Protein AF-A0A510KNY8-F1 (afdb_monomer_lite)

Secondary structure (DSSP, 8-state):
-PEEPSEEEEEEEEE--TTS--EEEEEEEE-TTTS-TT---SSEEEESS-EEETTTTEEEEE-S--TTTT--EEEEGGGHHHHHHHHHHHHHHHPEE----PPTT-EEEEE-TTS-EEEEE----HHHHHHHHHT--BSSHHHHHHHHHHHHHHHHHHHHTT--

Organism: NCBI:txid109328

Foldseek 3Di:
DDFAFQKDKDFDDKADDPVRWIKTKIAIDGNCVQVPAQDADPQAGEDCEWEADQVVRHTYDHHPHPPHDGDIYIDTPVSVVVVVVSSVVNCVVRTHHDDDDADQQGKWWFADPLLDIDMDGDNVDPVSVVCVVVVRTGPDSVVSNVVSVVVVVVVVVVVVVVVD

Structure (mmCIF, N/CA/C/O backbone):
data_AF-A0A510KNY8-F1
#
_entry.id   AF-A0A510KNY8-F1
#
loop_
_atom_site.group_PDB
_atom_site.id
_atom_site.type_symbol
_atom_site.label_atom_id
_atom_site.label_alt_id
_atom_site.label_comp_id
_atom_site.label_asym_id
_atom_site.label_entity_id
_atom_site.label_seq_id
_atom_site.pdbx_PDB_ins_code
_atom_site.Cartn_x
_atom_site.Cartn_y
_atom_site.Cartn_z
_atom_site.occupancy
_atom_site.B_iso_or_equiv
_atom_site.auth_seq_id
_atom_site.auth_comp_id
_atom_site.auth_asym_id
_atom_site.auth_atom_id
_atom_site.pdbx_PDB_model_num
ATOM 1 N N . MET A 1 1 ? 7.167 10.650 10.099 1.00 53.31 1 MET A N 1
ATOM 2 C CA . MET A 1 1 ? 6.180 9.557 10.254 1.00 53.31 1 MET A CA 1
ATOM 3 C C . MET A 1 1 ? 6.217 8.720 8.983 1.00 53.31 1 MET A C 1
ATOM 5 O O . MET A 1 1 ? 6.068 9.308 7.919 1.00 53.31 1 MET A O 1
ATOM 9 N N . LYS A 1 2 ? 6.518 7.414 9.058 1.00 57.62 2 LYS A N 1
ATOM 10 C CA . LYS A 1 2 ? 6.598 6.560 7.855 1.00 57.62 2 LYS A CA 1
ATOM 11 C C . LYS A 1 2 ? 5.196 6.463 7.225 1.00 57.62 2 LYS A C 1
ATOM 13 O O . LYS A 1 2 ? 4.221 6.297 7.955 1.00 57.62 2 LYS A O 1
ATOM 18 N N . ARG A 1 3 ? 5.079 6.645 5.908 1.00 66.44 3 ARG A N 1
ATOM 19 C CA . ARG A 1 3 ? 3.853 6.376 5.138 1.00 66.44 3 ARG A CA 1
ATOM 20 C C . ARG A 1 3 ? 3.976 4.975 4.532 1.00 66.44 3 ARG A C 1
ATOM 22 O O . ARG A 1 3 ? 5.092 4.550 4.247 1.00 66.44 3 ARG A O 1
ATOM 29 N N . GLU A 1 4 ? 2.878 4.239 4.423 1.00 78.00 4 GLU A N 1
ATOM 30 C CA . GLU A 1 4 ? 2.824 3.076 3.537 1.00 78.00 4 GLU A CA 1
ATOM 31 C C . GLU A 1 4 ? 2.636 3.585 2.114 1.00 78.00 4 GLU A C 1
ATOM 33 O O . GLU A 1 4 ? 1.770 4.424 1.840 1.00 78.00 4 GLU A O 1
ATOM 38 N N . ASP A 1 5 ? 3.485 3.084 1.229 1.00 87.44 5 ASP A N 1
ATOM 39 C CA . ASP A 1 5 ? 3.472 3.428 -0.179 1.00 87.44 5 ASP A CA 1
ATOM 40 C C . ASP A 1 5 ? 2.201 2.877 -0.840 1.00 87.44 5 ASP A C 1
ATOM 42 O O . ASP A 1 5 ? 1.833 1.716 -0.661 1.00 87.44 5 ASP A O 1
ATOM 46 N N . VAL A 1 6 ? 1.513 3.716 -1.617 1.00 92.81 6 VAL A N 1
ATOM 47 C CA . VAL A 1 6 ? 0.361 3.273 -2.423 1.00 92.81 6 VAL A CA 1
ATOM 48 C C . VAL A 1 6 ? 0.793 2.621 -3.727 1.00 92.81 6 VAL A C 1
ATOM 50 O O . VAL A 1 6 ? 0.014 1.886 -4.329 1.00 92.81 6 VAL A O 1
ATOM 53 N N . LEU A 1 7 ? 2.015 2.909 -4.165 1.00 94.62 7 LEU A N 1
ATOM 54 C CA . LEU A 1 7 ? 2.668 2.347 -5.329 1.00 94.62 7 LEU A CA 1
ATOM 55 C C . LEU A 1 7 ? 4.011 1.752 -4.914 1.00 94.62 7 LEU A C 1
ATOM 57 O O . LEU A 1 7 ? 4.869 2.458 -4.389 1.00 94.62 7 LEU A O 1
ATOM 61 N N . GLU A 1 8 ? 4.217 0.479 -5.220 1.00 94.69 8 GLU A N 1
ATOM 62 C CA . GLU A 1 8 ? 5.496 -0.201 -5.029 1.00 94.69 8 GLU A CA 1
ATOM 63 C C . GLU A 1 8 ? 6.118 -0.469 -6.400 1.00 94.69 8 GLU A C 1
ATOM 65 O O . GLU A 1 8 ? 5.550 -1.196 -7.216 1.00 94.69 8 GLU A O 1
ATOM 70 N N . LEU A 1 9 ? 7.281 0.129 -6.664 1.00 96.31 9 LEU A N 1
ATOM 71 C CA . LEU A 1 9 ? 8.043 -0.100 -7.888 1.00 96.31 9 LEU A CA 1
ATOM 72 C C . LEU A 1 9 ? 9.161 -1.106 -7.615 1.00 96.31 9 LEU A C 1
ATOM 74 O O . LEU A 1 9 ? 10.073 -0.833 -6.837 1.00 96.31 9 LEU A O 1
ATOM 78 N N . LYS A 1 10 ? 9.126 -2.241 -8.310 1.00 96.69 10 LYS A N 1
ATOM 79 C CA . LYS A 1 10 ? 10.163 -3.269 -8.257 1.00 96.69 10 LYS A CA 1
ATOM 80 C C . LYS A 1 10 ? 10.929 -3.315 -9.572 1.00 96.69 10 LYS A C 1
ATOM 82 O O . LYS A 1 10 ? 10.327 -3.517 -10.623 1.00 96.69 10 LYS A O 1
ATOM 87 N N . ILE A 1 11 ? 12.250 -3.189 -9.501 1.00 96.38 11 ILE A N 1
ATOM 88 C CA . ILE A 1 11 ? 13.145 -3.481 -10.625 1.00 96.38 11 ILE A CA 1
ATOM 89 C C . ILE A 1 11 ? 13.362 -4.995 -10.667 1.00 96.38 11 ILE A C 1
ATOM 91 O O . ILE A 1 11 ? 13.663 -5.606 -9.640 1.00 96.38 11 ILE A O 1
ATOM 95 N N . ILE A 1 12 ? 13.142 -5.596 -11.832 1.00 95.88 12 ILE A N 1
ATOM 96 C CA . ILE A 1 12 ? 13.235 -7.043 -12.046 1.00 95.88 12 ILE A CA 1
ATOM 97 C C . ILE A 1 12 ? 14.524 -7.387 -12.779 1.00 95.88 12 ILE A C 1
ATOM 99 O O . ILE A 1 12 ? 15.221 -8.306 -12.364 1.00 95.88 12 ILE A O 1
ATOM 103 N N . ASP A 1 13 ? 14.808 -6.673 -13.865 1.00 96.25 13 ASP A N 1
ATOM 104 C CA . ASP A 1 13 ? 15.913 -6.995 -14.763 1.00 96.25 13 ASP A CA 1
ATOM 105 C C . ASP A 1 13 ? 16.324 -5.767 -15.587 1.00 96.25 13 ASP A C 1
ATOM 107 O O . ASP A 1 13 ? 15.650 -4.731 -15.553 1.00 96.25 13 ASP A O 1
ATOM 111 N N . THR A 1 14 ? 17.392 -5.909 -16.363 1.00 95.31 14 THR A N 1
ATOM 112 C CA . THR A 1 14 ? 17.865 -4.926 -17.337 1.00 95.31 14 THR A CA 1
ATOM 113 C C . THR A 1 14 ? 18.010 -5.595 -18.700 1.00 95.31 14 THR A C 1
ATOM 115 O O . THR A 1 14 ? 18.661 -6.625 -18.838 1.00 95.31 14 THR A O 1
ATOM 118 N N . LEU A 1 15 ? 17.427 -4.987 -19.727 1.00 93.38 15 LEU A N 1
ATOM 119 C CA . LEU A 1 15 ? 17.565 -5.386 -21.119 1.00 93.38 15 LEU A CA 1
ATOM 120 C C . LEU A 1 15 ? 18.576 -4.467 -21.809 1.00 93.38 15 LEU A C 1
ATOM 122 O O . LEU A 1 15 ? 18.320 -3.273 -21.957 1.00 93.38 15 LEU A O 1
ATOM 126 N N . ILE A 1 16 ? 19.693 -5.042 -22.247 1.00 92.00 16 ILE A N 1
ATOM 127 C CA . ILE A 1 16 ? 20.701 -4.355 -23.063 1.00 92.00 16 ILE A CA 1
ATOM 128 C C . ILE A 1 16 ? 20.302 -4.484 -24.529 1.00 92.00 16 ILE A C 1
ATOM 130 O O . ILE A 1 16 ? 19.937 -5.576 -24.975 1.00 92.00 16 ILE A O 1
ATOM 134 N N . THR A 1 17 ? 20.369 -3.390 -25.277 1.00 87.88 17 THR A N 1
ATOM 135 C CA . THR A 1 17 ? 19.934 -3.354 -26.677 1.00 87.88 17 THR A CA 1
ATOM 136 C C . THR A 1 17 ? 21.057 -2.924 -27.616 1.00 87.88 17 THR A C 1
ATOM 138 O O . THR A 1 17 ? 21.975 -2.190 -27.257 1.00 87.88 17 THR A O 1
ATOM 141 N N . GLU A 1 18 ? 20.983 -3.378 -28.868 1.00 85.12 18 GLU A N 1
ATOM 142 C CA . GLU A 1 18 ? 21.975 -3.052 -29.903 1.00 85.12 18 GLU A CA 1
ATOM 143 C C . GLU A 1 18 ? 21.876 -1.593 -30.386 1.00 85.12 18 GLU A C 1
ATOM 145 O O . GLU A 1 18 ? 22.830 -1.059 -30.948 1.00 85.12 18 GLU A O 1
ATOM 150 N N . ASP A 1 19 ? 20.738 -0.932 -30.149 1.00 81.44 19 ASP A N 1
ATOM 151 C CA . ASP A 1 19 ? 20.484 0.467 -30.522 1.00 81.44 19 ASP A CA 1
ATOM 152 C C . ASP A 1 19 ? 21.044 1.488 -29.511 1.00 81.44 19 ASP A C 1
ATOM 154 O O . ASP A 1 19 ? 20.916 2.697 -29.716 1.00 81.44 19 ASP A O 1
ATOM 158 N N . GLY A 1 20 ? 21.700 1.010 -28.447 1.00 81.81 20 GLY A N 1
ATOM 159 C CA . GLY A 1 20 ? 22.378 1.831 -27.444 1.00 81.81 20 GLY A CA 1
ATOM 160 C C . GLY A 1 20 ? 21.456 2.445 -26.387 1.00 81.81 20 GLY A C 1
ATOM 161 O O . GLY A 1 20 ? 21.901 3.324 -25.646 1.00 81.81 20 GLY A O 1
ATOM 162 N N . ILE A 1 21 ? 20.189 2.019 -26.310 1.00 86.38 21 ILE A N 1
ATOM 163 C CA . ILE A 1 21 ? 19.250 2.439 -25.263 1.00 86.38 21 ILE A CA 1
ATOM 164 C C . ILE A 1 21 ? 18.877 1.242 -24.397 1.00 86.38 21 ILE A C 1
ATOM 166 O O . ILE A 1 21 ? 17.905 0.545 -24.660 1.00 86.38 21 ILE A O 1
ATOM 170 N N . ASP A 1 22 ? 19.587 1.070 -23.291 1.00 94.56 22 ASP A N 1
ATOM 171 C CA . ASP A 1 22 ? 19.255 0.013 -22.344 1.00 94.56 22 ASP A CA 1
ATOM 172 C C . ASP A 1 22 ? 17.945 0.319 -21.607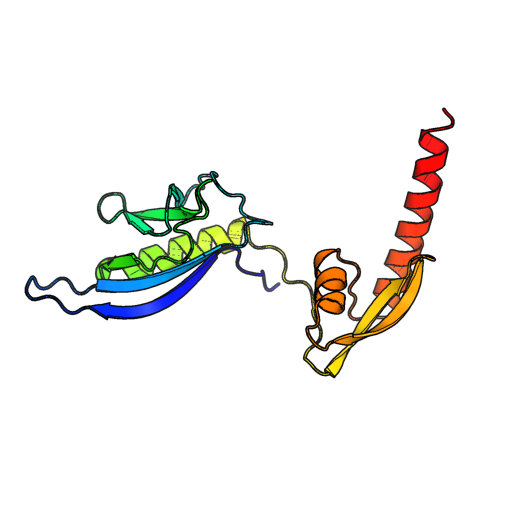 1.00 94.56 22 ASP A C 1
ATOM 174 O O . ASP A 1 22 ? 17.643 1.472 -21.263 1.00 94.56 22 ASP A O 1
ATOM 178 N N . TYR A 1 23 ? 17.187 -0.731 -21.304 1.00 96.25 23 TYR A N 1
ATOM 179 C CA . TYR A 1 23 ? 15.912 -0.653 -20.601 1.00 96.25 23 TYR A CA 1
ATOM 180 C C . TYR A 1 23 ? 15.973 -1.377 -19.262 1.00 96.25 23 TYR A C 1
ATOM 182 O O . TYR A 1 23 ? 16.551 -2.447 -19.135 1.00 96.25 23 TYR A O 1
ATOM 190 N N . ILE A 1 24 ? 15.292 -0.831 -18.264 1.00 97.00 24 ILE A N 1
ATOM 191 C CA . ILE A 1 24 ? 15.029 -1.478 -16.985 1.00 97.00 24 ILE A CA 1
ATOM 192 C C . ILE A 1 24 ? 13.623 -2.064 -17.035 1.00 97.00 24 ILE A C 1
ATOM 194 O O . ILE A 1 24 ? 12.656 -1.373 -17.369 1.00 97.00 24 ILE A O 1
ATOM 198 N N . ILE A 1 25 ? 13.510 -3.344 -16.702 1.00 97.69 25 ILE A N 1
ATOM 199 C CA . ILE A 1 25 ? 12.238 -4.045 -16.589 1.00 97.69 25 ILE A CA 1
ATOM 200 C C . ILE A 1 25 ? 11.720 -3.871 -15.167 1.00 97.69 25 ILE A C 1
ATOM 202 O O . ILE A 1 25 ? 12.344 -4.296 -14.193 1.00 97.69 25 ILE A O 1
ATOM 206 N N . CYS A 1 26 ? 10.553 -3.254 -15.056 1.00 97.56 26 CYS A N 1
ATOM 207 C CA . CYS A 1 26 ? 9.905 -2.918 -13.802 1.00 97.56 26 CYS A CA 1
ATOM 208 C C . CYS A 1 26 ? 8.589 -3.681 -13.637 1.00 97.56 26 CYS A C 1
ATOM 210 O O . CYS A 1 26 ? 7.917 -4.025 -14.609 1.00 97.56 26 CYS A O 1
ATOM 212 N N . LYS A 1 27 ? 8.172 -3.871 -12.387 1.00 96.75 27 LYS A N 1
ATOM 213 C CA . LYS A 1 27 ? 6.803 -4.223 -12.001 1.00 96.75 27 LYS A CA 1
ATOM 214 C C . LYS A 1 27 ? 6.291 -3.189 -11.008 1.00 96.75 27 LYS A C 1
ATOM 216 O O . LYS A 1 27 ? 7.030 -2.765 -10.125 1.00 96.75 27 LYS A O 1
ATOM 221 N N . LEU A 1 28 ? 5.031 -2.794 -11.161 1.00 95.62 28 LEU A N 1
ATOM 222 C CA . LEU A 1 28 ? 4.364 -1.848 -10.273 1.00 95.62 28 LEU A CA 1
ATOM 223 C C . LEU A 1 28 ? 3.217 -2.556 -9.550 1.00 95.62 28 LEU A C 1
ATOM 225 O O . LEU A 1 28 ? 2.317 -3.080 -10.203 1.00 95.62 28 LEU A O 1
ATOM 229 N N . SER A 1 29 ? 3.232 -2.540 -8.221 1.00 93.56 29 SER A N 1
ATOM 230 C CA . SER A 1 29 ? 2.075 -2.906 -7.400 1.00 93.56 29 SER A CA 1
ATOM 231 C C . SER A 1 29 ? 1.333 -1.637 -6.986 1.00 93.56 29 SER A C 1
ATOM 233 O O . SER A 1 29 ? 1.958 -0.610 -6.725 1.00 93.56 29 SER A O 1
ATOM 235 N N . GLN A 1 30 ? 0.005 -1.701 -6.903 1.00 93.44 30 GLN A N 1
ATOM 236 C CA . GLN A 1 30 ? -0.832 -0.575 -6.490 1.00 93.44 30 GLN A CA 1
ATOM 237 C C . GLN A 1 30 ? -1.809 -1.008 -5.398 1.00 93.44 30 GLN A C 1
ATOM 239 O O . GLN A 1 30 ? -2.595 -1.934 -5.596 1.00 93.44 30 GLN A O 1
ATOM 244 N N . ASN A 1 31 ? -1.812 -0.291 -4.274 1.00 91.50 31 ASN A N 1
ATOM 245 C CA . ASN A 1 31 ? -2.832 -0.432 -3.245 1.00 91.50 31 ASN A CA 1
ATOM 246 C C . ASN A 1 31 ? -4.137 0.221 -3.729 1.00 91.50 31 ASN A C 1
ATOM 248 O O . ASN A 1 31 ? -4.327 1.437 -3.630 1.00 91.50 31 ASN A O 1
ATOM 252 N N . THR A 1 32 ? -5.043 -0.602 -4.261 1.00 91.31 32 THR A N 1
ATOM 253 C CA . THR A 1 32 ? -6.309 -0.127 -4.836 1.00 91.31 32 THR A CA 1
ATOM 254 C C . THR A 1 32 ? -7.364 0.255 -3.807 1.00 91.31 32 THR A C 1
ATOM 256 O O . THR A 1 32 ? -8.399 0.810 -4.184 1.00 91.31 32 THR A O 1
ATOM 259 N N . ASP A 1 33 ? -7.121 -0.001 -2.522 1.00 87.12 33 ASP A N 1
ATOM 260 C CA . ASP A 1 33 ? -7.992 0.476 -1.451 1.00 87.12 33 ASP A CA 1
ATOM 261 C C . ASP A 1 33 ? -7.772 1.965 -1.189 1.00 87.12 33 ASP A C 1
ATOM 263 O O . ASP A 1 33 ? -8.733 2.670 -0.875 1.00 87.12 33 ASP A O 1
ATOM 267 N N . VAL A 1 34 ? -6.556 2.459 -1.437 1.00 89.00 34 VAL A N 1
ATOM 268 C CA . VAL A 1 34 ? -6.191 3.871 -1.288 1.00 89.00 34 VAL A CA 1
ATOM 269 C C . VAL A 1 34 ? -6.238 4.599 -2.632 1.00 89.00 34 VAL A C 1
ATOM 271 O O . VAL A 1 34 ? -7.065 5.490 -2.828 1.00 89.00 34 VAL A O 1
ATOM 274 N N . LEU A 1 35 ? -5.398 4.197 -3.592 1.00 92.50 35 LEU A N 1
ATOM 275 C CA . LEU A 1 35 ? -5.401 4.768 -4.937 1.00 92.50 35 LEU A CA 1
ATOM 276 C C . LEU A 1 35 ? -6.335 3.941 -5.819 1.00 92.50 35 LEU A C 1
ATOM 278 O O . LEU A 1 35 ? -5.943 2.909 -6.368 1.00 92.50 35 LEU A O 1
ATOM 282 N N . LYS A 1 36 ? -7.594 4.376 -5.932 1.00 93.06 36 LYS A N 1
ATOM 283 C CA . LYS A 1 36 ? -8.620 3.642 -6.685 1.00 93.06 36 LYS A CA 1
ATOM 284 C C . LYS A 1 36 ? -8.239 3.472 -8.162 1.00 93.06 36 LYS A C 1
ATOM 286 O O . LYS A 1 36 ? -7.574 4.312 -8.765 1.00 93.06 36 LYS A O 1
ATOM 291 N N . ARG A 1 37 ? -8.703 2.372 -8.755 1.00 93.69 37 ARG A N 1
ATOM 292 C CA . ARG A 1 37 ? -8.549 2.084 -10.190 1.00 93.69 37 ARG A CA 1
ATOM 293 C C . ARG A 1 37 ? -9.261 3.122 -11.046 1.00 93.69 37 ARG A C 1
ATOM 295 O O . ARG A 1 37 ? -10.288 3.657 -10.638 1.00 93.69 37 ARG A O 1
ATOM 302 N N . GLY A 1 38 ? -8.754 3.354 -12.254 1.00 94.31 38 GLY A N 1
ATOM 303 C CA . GLY A 1 38 ? -9.385 4.290 -13.192 1.00 94.31 38 GLY A CA 1
ATOM 304 C C . GLY A 1 38 ? -9.120 5.766 -12.877 1.00 94.31 38 GLY A C 1
ATOM 305 O O . GLY A 1 38 ? -9.636 6.633 -13.577 1.00 94.31 38 GLY A O 1
ATOM 306 N N . VAL A 1 39 ? -8.335 6.067 -11.838 1.00 93.56 39 VAL A N 1
ATOM 307 C CA . VAL A 1 39 ? -8.078 7.436 -11.382 1.00 93.56 39 VAL A CA 1
ATOM 308 C C . VAL A 1 39 ? -6.740 7.933 -11.917 1.00 93.56 39 VAL A C 1
ATOM 310 O O . VAL A 1 39 ? -5.705 7.290 -11.747 1.00 93.56 39 VAL A O 1
ATOM 313 N N . ASN A 1 40 ? -6.760 9.107 -12.546 1.00 96.00 40 ASN A N 1
ATOM 314 C CA . ASN A 1 40 ? -5.543 9.825 -12.913 1.00 96.00 40 ASN A CA 1
ATOM 315 C C . ASN A 1 40 ? -5.012 10.608 -11.710 1.00 96.00 40 ASN A C 1
ATOM 317 O O . ASN A 1 40 ? -5.781 11.124 -10.900 1.00 96.00 40 ASN A O 1
ATOM 321 N N . THR A 1 41 ? -3.695 10.764 -11.640 1.00 93.81 41 THR A N 1
ATOM 322 C CA . THR A 1 41 ? -3.039 11.689 -10.713 1.00 93.81 41 THR A CA 1
ATOM 323 C C . THR A 1 41 ? -2.263 12.741 -11.501 1.00 93.81 41 THR A C 1
ATOM 325 O O . THR A 1 41 ? -2.158 12.682 -12.721 1.00 93.81 41 THR A O 1
ATOM 328 N N . GLU A 1 42 ? -1.680 13.710 -10.804 1.00 91.81 42 GLU A N 1
ATOM 329 C CA . GLU A 1 42 ? -0.769 14.688 -11.412 1.00 91.81 42 GLU A CA 1
ATOM 330 C C . GLU A 1 42 ? 0.449 14.020 -12.081 1.00 91.81 42 GLU A C 1
ATOM 332 O O . GLU A 1 42 ? 0.950 14.485 -13.101 1.00 91.81 42 GLU A O 1
ATOM 337 N N . TYR A 1 43 ? 0.888 12.877 -11.544 1.00 93.06 43 TYR A N 1
ATOM 338 C CA . TYR A 1 43 ? 2.098 12.177 -11.981 1.00 93.06 43 TYR A CA 1
ATOM 339 C C . TYR A 1 43 ? 1.823 10.853 -12.698 1.00 93.06 43 TYR A C 1
ATOM 341 O O . TYR A 1 43 ? 2.751 10.255 -13.246 1.00 93.06 43 TYR A O 1
ATOM 349 N N . SER A 1 44 ? 0.564 10.405 -12.768 1.00 96.00 44 SER A N 1
ATOM 350 C CA . SER A 1 44 ? 0.185 9.165 -13.453 1.00 96.00 44 SER A CA 1
ATOM 351 C C . SER A 1 44 ? -1.138 9.253 -14.204 1.00 96.00 44 SER A C 1
ATOM 353 O O . SER A 1 44 ? -2.036 10.008 -13.840 1.00 96.00 44 SER A O 1
ATOM 355 N N . LYS A 1 45 ? -1.272 8.426 -15.237 1.00 96.69 45 LYS A N 1
ATOM 356 C CA . LYS A 1 45 ? -2.520 8.222 -15.964 1.00 96.69 45 LYS A CA 1
ATOM 357 C C . LYS A 1 45 ? -2.985 6.786 -15.768 1.00 96.69 45 LYS A C 1
ATOM 359 O O . LYS A 1 45 ? -2.201 5.859 -15.914 1.00 96.69 45 LYS A O 1
ATOM 364 N N . SER A 1 46 ? -4.264 6.596 -15.494 1.00 95.38 46 SER A N 1
ATOM 365 C CA . SER A 1 46 ? -4.838 5.263 -15.435 1.00 95.38 46 SER A CA 1
ATOM 366 C C . SER A 1 46 ? -4.873 4.618 -16.826 1.00 95.38 46 SER A C 1
ATOM 368 O O . SER A 1 46 ? -5.255 5.261 -17.811 1.00 95.38 46 SER A O 1
ATOM 370 N N . PHE A 1 47 ? -4.460 3.354 -16.912 1.00 94.94 47 PHE A N 1
ATOM 371 C CA . PHE A 1 47 ? -4.383 2.597 -18.159 1.00 94.94 47 PHE A CA 1
ATOM 372 C C . PHE A 1 47 ? -4.645 1.103 -17.939 1.00 94.94 47 PHE A C 1
ATOM 374 O O . PHE A 1 47 ? -4.681 0.630 -16.809 1.00 94.94 47 PHE A O 1
ATOM 381 N N . GLU A 1 48 ? -4.852 0.335 -19.008 1.00 89.62 48 GLU A N 1
ATOM 382 C CA . GLU A 1 48 ? -5.214 -1.089 -18.905 1.00 89.62 48 GLU A CA 1
ATOM 383 C C . GLU A 1 48 ? -4.163 -1.946 -18.180 1.00 89.62 48 GLU A C 1
ATOM 385 O O . GLU A 1 48 ? -4.512 -2.968 -17.591 1.00 89.62 48 GLU A O 1
ATOM 390 N N . TYR A 1 49 ? -2.902 -1.511 -18.197 1.00 91.62 49 TYR A N 1
ATOM 391 C CA . TYR A 1 49 ? -1.760 -2.142 -17.541 1.00 91.62 49 TYR A CA 1
ATOM 392 C C . TYR A 1 49 ? -0.773 -1.078 -17.029 1.00 91.62 49 TYR A C 1
ATOM 394 O O . TYR A 1 49 ? -0.734 0.031 -17.577 1.00 91.62 49 TYR A O 1
ATOM 402 N N . PRO A 1 50 ? 0.020 -1.383 -15.983 1.00 94.56 50 PRO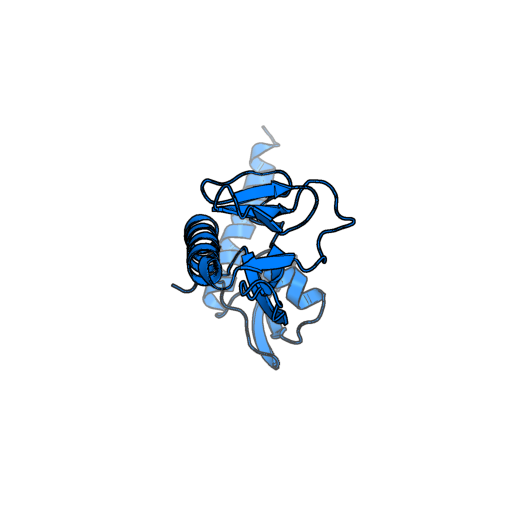 A N 1
ATOM 403 C CA . PRO A 1 50 ? 1.059 -0.477 -15.510 1.00 94.56 50 PRO A CA 1
ATOM 404 C C . PRO A 1 50 ? 2.152 -0.305 -16.568 1.00 94.56 50 PRO A C 1
ATOM 406 O O . PRO A 1 50 ? 2.445 -1.221 -17.335 1.00 94.56 50 PRO A O 1
ATOM 409 N N . GLY A 1 51 ? 2.754 0.877 -16.633 1.00 96.75 51 GLY A N 1
ATOM 410 C CA . GLY A 1 51 ? 3.632 1.207 -17.751 1.00 96.75 51 GLY A CA 1
ATOM 411 C C . GLY A 1 51 ? 4.315 2.557 -17.644 1.00 96.75 51 GLY A C 1
ATOM 412 O O . GLY A 1 51 ? 4.079 3.330 -16.717 1.00 96.75 51 GLY A O 1
ATOM 413 N N . TRP A 1 52 ? 5.142 2.854 -18.640 1.00 97.62 52 TRP A N 1
ATOM 414 C CA . TRP A 1 52 ? 5.812 4.139 -18.777 1.00 97.62 52 TRP A CA 1
ATOM 415 C C . TRP A 1 52 ? 5.659 4.677 -20.198 1.00 97.62 52 TRP A C 1
ATOM 417 O O . TRP A 1 52 ? 6.070 4.044 -21.170 1.00 97.62 52 TRP A O 1
ATOM 427 N N . ASP A 1 53 ? 5.072 5.864 -20.321 1.00 96.19 53 ASP A N 1
ATOM 428 C CA . ASP A 1 53 ? 5.037 6.607 -21.574 1.00 96.19 53 ASP A CA 1
ATOM 429 C C . ASP A 1 53 ? 6.369 7.331 -21.769 1.00 96.19 53 ASP A C 1
ATOM 431 O O . ASP A 1 53 ? 6.598 8.398 -21.196 1.00 96.19 53 ASP A O 1
ATOM 435 N N . ILE A 1 54 ? 7.239 6.769 -22.606 1.00 93.81 54 ILE A N 1
ATOM 436 C CA . ILE A 1 54 ? 8.576 7.314 -22.881 1.00 93.81 54 ILE A CA 1
ATOM 437 C C . ILE A 1 54 ? 8.500 8.723 -23.489 1.00 93.81 54 ILE A C 1
ATOM 439 O O . ILE A 1 54 ? 9.376 9.554 -23.247 1.00 93.81 54 ILE A O 1
ATOM 443 N N . ARG A 1 55 ? 7.454 9.023 -24.272 1.00 93.19 55 ARG A N 1
ATOM 444 C CA . ARG A 1 55 ? 7.321 10.313 -24.966 1.00 93.19 55 ARG A CA 1
ATOM 445 C C . ARG A 1 55 ? 6.801 11.393 -24.031 1.00 93.19 55 ARG A C 1
ATOM 447 O O . ARG A 1 55 ? 7.321 12.502 -24.027 1.00 93.19 55 ARG A O 1
ATOM 454 N N . LYS A 1 56 ? 5.771 11.071 -23.249 1.00 94.81 56 LYS A N 1
ATOM 455 C CA . LYS A 1 56 ? 5.133 12.022 -22.325 1.00 94.81 56 LYS A CA 1
ATOM 456 C C . LYS A 1 56 ? 5.778 12.048 -20.944 1.00 94.81 56 LYS A C 1
ATOM 458 O O . LYS A 1 56 ? 5.404 12.888 -20.132 1.00 94.81 56 LYS A O 1
ATOM 463 N N . LYS A 1 57 ? 6.709 11.130 -20.670 1.00 95.69 57 LYS A N 1
ATOM 464 C CA . LYS A 1 57 ? 7.319 10.918 -19.352 1.00 95.69 57 LYS A CA 1
ATOM 465 C C . LYS A 1 57 ? 6.244 10.742 -18.272 1.00 95.69 57 LYS A C 1
ATOM 467 O O . LYS A 1 57 ? 6.230 11.427 -17.244 1.00 95.69 57 LYS A O 1
ATOM 472 N N . GLN A 1 58 ? 5.284 9.861 -18.552 1.00 95.75 58 GLN A N 1
ATOM 473 C CA . GLN A 1 58 ? 4.094 9.649 -17.727 1.00 95.75 58 GLN A CA 1
ATOM 474 C C . GLN A 1 58 ? 4.033 8.201 -17.238 1.00 95.75 58 GLN A C 1
ATOM 476 O O . GLN A 1 58 ? 4.088 7.271 -18.039 1.00 95.75 58 GLN A O 1
ATOM 481 N N . LEU A 1 59 ? 3.848 8.016 -15.930 1.00 97.81 59 LEU A N 1
ATOM 482 C CA . LEU A 1 59 ? 3.574 6.709 -15.335 1.00 97.81 59 LEU A CA 1
ATOM 483 C C . LEU A 1 59 ? 2.142 6.272 -15.652 1.00 97.81 59 LEU A C 1
ATOM 485 O O . LEU A 1 59 ? 1.211 7.069 -15.522 1.00 97.81 59 LEU A O 1
ATOM 489 N N . TYR A 1 60 ? 1.956 5.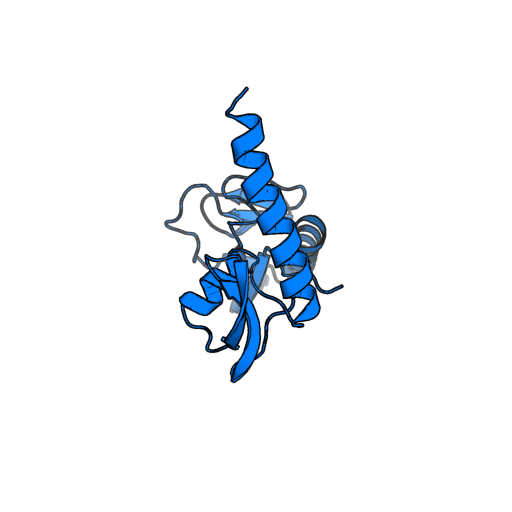008 -16.010 1.00 97.38 60 TYR A N 1
ATOM 490 C CA . TYR A 1 60 ? 0.644 4.385 -16.093 1.00 97.38 60 TYR A CA 1
ATOM 491 C C . TYR A 1 60 ? 0.341 3.559 -14.842 1.00 97.38 60 TYR A C 1
ATOM 493 O O . TYR A 1 60 ? 1.139 2.716 -14.433 1.00 97.38 60 TYR A O 1
ATOM 501 N N . THR A 1 61 ? -0.816 3.823 -14.238 1.00 96.06 61 THR A N 1
ATOM 502 C CA . THR A 1 61 ? -1.360 3.141 -13.051 1.00 96.06 61 THR A CA 1
ATOM 503 C C . THR A 1 61 ? -2.596 2.320 -13.419 1.00 96.06 61 THR A C 1
ATOM 505 O O . THR A 1 61 ? -3.128 2.437 -14.524 1.00 96.06 61 THR A O 1
ATOM 508 N N . LEU A 1 62 ? -3.067 1.464 -12.509 1.00 95.56 62 LEU A N 1
ATOM 509 C CA . LEU A 1 62 ? -4.103 0.478 -12.810 1.00 95.56 62 LEU A CA 1
ATOM 510 C C . LEU A 1 62 ? -5.435 1.115 -13.226 1.00 95.56 62 LEU A C 1
ATOM 512 O O . LEU A 1 62 ? -6.045 1.926 -12.520 1.00 95.56 62 LEU A O 1
ATOM 516 N N . GLY A 1 63 ? -5.907 0.685 -14.388 1.00 92.56 63 GLY A N 1
ATOM 517 C CA . GLY A 1 63 ? -7.239 0.916 -14.923 1.00 92.56 63 GLY A CA 1
ATOM 518 C C . GLY A 1 63 ? -8.292 0.002 -14.323 1.00 92.56 63 GLY A C 1
ATOM 519 O O . GLY A 1 63 ? -8.045 -0.799 -13.419 1.00 92.56 63 GLY A O 1
ATOM 520 N N . VAL A 1 64 ? -9.508 0.140 -14.848 1.00 91.44 64 VAL A N 1
ATOM 521 C CA . VAL A 1 64 ? -10.674 -0.650 -14.426 1.00 91.44 64 VAL A CA 1
ATOM 522 C C . VAL A 1 64 ? -10.514 -2.143 -14.742 1.00 91.44 64 VAL A C 1
ATOM 524 O O . VAL A 1 64 ? -11.028 -2.990 -14.012 1.00 91.44 64 VAL A O 1
ATOM 527 N N . THR A 1 65 ? -9.754 -2.476 -15.788 1.00 88.75 65 THR A N 1
ATOM 528 C CA . THR A 1 65 ? -9.479 -3.852 -16.215 1.00 88.75 65 THR A CA 1
ATOM 529 C C . THR A 1 65 ? -8.446 -4.514 -15.301 1.00 88.75 65 THR A C 1
ATOM 531 O O . THR A 1 65 ? -7.327 -4.032 -15.165 1.00 88.75 65 THR A O 1
ATOM 534 N N . LYS A 1 66 ? -8.792 -5.660 -14.699 1.00 90.00 66 LYS A N 1
ATOM 535 C CA . LYS A 1 66 ? -7.892 -6.414 -13.796 1.00 90.00 66 LYS A CA 1
ATOM 536 C C . LYS A 1 66 ? -6.947 -7.385 -14.512 1.00 90.00 66 LYS A C 1
ATOM 538 O O . LYS A 1 66 ? -5.944 -7.803 -13.950 1.00 90.00 66 LYS A O 1
ATOM 543 N N . LYS A 1 67 ? -7.259 -7.751 -15.759 1.00 89.88 67 LYS A N 1
ATOM 544 C CA . LYS A 1 67 ? -6.587 -8.833 -16.502 1.00 89.88 67 LYS A CA 1
ATOM 545 C C . LYS A 1 67 ? -5.069 -8.649 -16.648 1.00 89.88 67 LYS A C 1
ATOM 547 O O . LYS A 1 67 ? -4.355 -9.640 -16.750 1.00 89.88 67 LYS A O 1
ATOM 552 N N . TYR A 1 68 ? -4.586 -7.408 -16.659 1.00 87.50 68 TYR A N 1
ATOM 553 C CA . TYR A 1 68 ? -3.205 -7.073 -17.015 1.00 87.50 68 TYR A CA 1
ATOM 554 C C . TYR A 1 68 ? -2.427 -6.372 -15.893 1.00 87.50 68 TYR A C 1
ATOM 556 O O . TYR A 1 68 ? -1.361 -5.810 -16.125 1.00 87.50 68 TYR A O 1
ATOM 564 N N . GLU A 1 69 ? -2.928 -6.411 -14.659 1.00 85.69 69 GLU A N 1
ATOM 565 C CA . GLU A 1 69 ? -2.343 -5.659 -13.540 1.00 85.69 69 GLU A CA 1
ATOM 566 C C . GLU A 1 69 ? -0.959 -6.147 -13.094 1.00 85.69 69 GLU A C 1
ATOM 568 O O . GLU A 1 69 ? -0.220 -5.405 -12.460 1.00 85.69 69 GLU A O 1
ATOM 573 N N . ASN A 1 70 ? -0.602 -7.385 -13.437 1.00 83.69 70 ASN A N 1
ATOM 574 C CA . ASN A 1 70 ? 0.663 -8.006 -13.051 1.00 83.69 70 ASN A CA 1
ATOM 575 C C . ASN A 1 70 ? 1.736 -7.956 -14.146 1.00 83.69 70 ASN A C 1
ATOM 577 O O . ASN A 1 70 ? 2.798 -8.557 -13.963 1.00 83.69 70 ASN A O 1
ATOM 581 N N . LEU A 1 71 ? 1.469 -7.289 -15.274 1.00 93.31 71 LEU A N 1
ATOM 582 C CA . LEU A 1 71 ? 2.424 -7.230 -16.374 1.00 93.31 71 LEU A CA 1
ATOM 583 C C . LEU A 1 71 ? 3.646 -6.375 -16.001 1.00 93.31 71 LEU A C 1
ATOM 585 O O . LEU A 1 71 ? 3.480 -5.270 -15.476 1.00 93.31 71 LEU A O 1
ATOM 589 N N . PRO A 1 72 ? 4.871 -6.856 -16.277 1.00 96.12 72 PRO A N 1
ATOM 590 C CA . PRO A 1 72 ? 6.047 -6.008 -16.226 1.00 96.12 72 PRO A CA 1
ATOM 591 C C . PRO A 1 72 ? 6.049 -5.022 -17.402 1.00 96.12 72 PRO A C 1
ATOM 593 O O . PRO A 1 72 ? 5.403 -5.249 -18.427 1.00 96.12 72 PRO A O 1
ATOM 596 N N . PHE A 1 73 ? 6.812 -3.942 -17.273 1.00 96.88 73 PHE A N 1
ATOM 597 C CA . PHE A 1 73 ? 6.995 -2.943 -18.323 1.00 96.88 73 PHE A CA 1
ATOM 598 C C . PHE A 1 73 ? 8.445 -2.467 -18.388 1.00 96.88 73 PHE A C 1
ATOM 600 O O . PHE A 1 73 ? 9.154 -2.460 -17.384 1.00 96.88 73 PHE A O 1
ATOM 607 N N . ALA A 1 74 ? 8.877 -2.067 -19.582 1.00 96.25 74 ALA A N 1
ATOM 608 C CA . ALA A 1 74 ? 10.219 -1.557 -19.832 1.00 96.25 74 ALA A CA 1
ATOM 609 C C . ALA A 1 74 ? 10.269 -0.029 -19.695 1.00 96.25 74 ALA A C 1
ATOM 611 O O . ALA A 1 74 ? 9.342 0.678 -20.099 1.00 96.25 74 ALA A O 1
ATOM 612 N N . VAL A 1 75 ? 11.369 0.476 -19.149 1.00 97.31 75 VAL A N 1
ATOM 613 C CA . VAL A 1 75 ? 11.636 1.904 -18.945 1.00 97.31 75 VAL A CA 1
ATOM 614 C C . VAL A 1 75 ? 13.060 2.176 -19.415 1.00 97.31 75 VAL A C 1
ATOM 616 O O . VAL A 1 75 ? 13.953 1.466 -18.964 1.00 97.31 75 VAL A O 1
ATOM 619 N N . PRO A 1 76 ? 13.320 3.164 -20.286 1.00 96.69 76 PRO A N 1
AT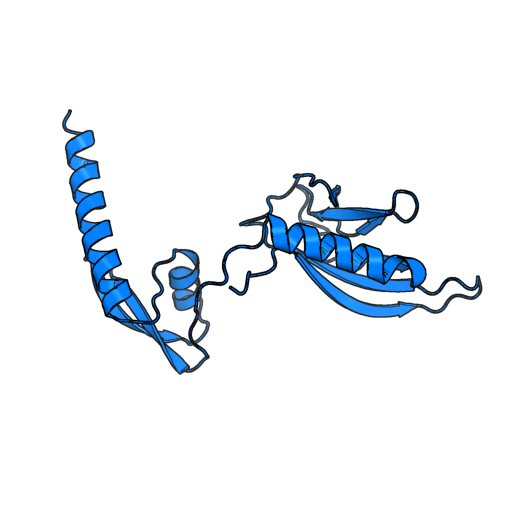OM 620 C CA . PRO A 1 76 ? 14.690 3.528 -20.627 1.00 96.69 76 PRO A CA 1
ATOM 621 C C . PRO A 1 76 ? 15.498 3.816 -19.360 1.00 96.69 76 PRO A C 1
ATOM 623 O O . PRO A 1 76 ? 15.004 4.481 -18.447 1.00 96.69 76 PRO A O 1
ATOM 626 N N . THR A 1 77 ? 16.742 3.353 -19.304 1.00 95.75 77 THR A N 1
ATOM 627 C CA . THR A 1 77 ? 17.652 3.611 -18.174 1.00 95.75 77 THR A CA 1
ATOM 628 C C . THR A 1 77 ? 17.774 5.102 -17.854 1.00 95.75 77 THR A C 1
ATOM 630 O O . THR A 1 77 ? 17.839 5.471 -16.686 1.00 95.75 77 THR A O 1
ATOM 633 N N . SER A 1 78 ? 17.709 5.975 -18.862 1.00 95.31 78 SER A N 1
ATOM 634 C CA . SER A 1 78 ? 17.721 7.436 -18.699 1.00 95.31 78 SER A CA 1
ATOM 635 C C . SER A 1 78 ? 16.483 8.015 -17.999 1.00 95.31 78 SER A C 1
ATOM 637 O O . SER A 1 78 ? 16.556 9.112 -17.449 1.00 95.31 78 SER A O 1
ATOM 639 N N . ASP A 1 79 ? 15.364 7.288 -17.973 1.00 97.50 79 ASP A N 1
ATOM 640 C CA . ASP A 1 79 ? 14.095 7.734 -17.386 1.00 97.50 79 ASP A CA 1
ATOM 641 C C . ASP A 1 79 ? 13.844 7.177 -15.976 1.00 97.50 79 ASP A C 1
ATOM 643 O O . ASP A 1 79 ? 12.885 7.586 -15.317 1.00 97.50 79 ASP A O 1
ATOM 647 N N . ILE A 1 80 ? 14.671 6.242 -15.493 1.00 96.81 80 ILE A N 1
ATOM 648 C CA . ILE A 1 80 ? 14.381 5.496 -14.259 1.00 96.81 80 ILE A CA 1
ATOM 649 C C . ILE A 1 80 ? 14.289 6.390 -13.022 1.00 96.81 80 ILE A C 1
ATOM 651 O O . ILE A 1 80 ? 13.414 6.186 -12.181 1.00 96.81 80 ILE A O 1
ATOM 655 N N . GLU A 1 81 ? 15.151 7.400 -12.917 1.00 97.81 81 GLU A N 1
ATOM 656 C CA . GLU A 1 81 ? 15.134 8.320 -11.780 1.00 97.81 81 GLU A CA 1
ATOM 657 C C . GLU A 1 81 ? 13.873 9.192 -11.801 1.00 97.81 81 GLU A C 1
ATOM 659 O O . GLU A 1 81 ? 13.196 9.313 -10.783 1.00 97.81 81 GLU A O 1
ATOM 664 N N . LEU A 1 82 ? 13.453 9.670 -12.977 1.00 98.00 82 LEU A N 1
ATOM 665 C CA . LEU A 1 82 ? 12.200 10.416 -13.124 1.00 98.00 82 LEU A CA 1
ATOM 666 C C . LEU A 1 82 ? 10.970 9.555 -12.792 1.00 98.00 82 LEU A C 1
ATOM 668 O O . LEU A 1 82 ? 10.001 10.037 -12.199 1.00 98.00 82 LEU A O 1
ATOM 672 N N . LEU A 1 83 ? 10.990 8.272 -13.162 1.00 98.06 83 LEU A N 1
ATOM 673 C CA . LEU A 1 83 ? 9.947 7.332 -12.764 1.00 98.06 83 LEU A CA 1
ATOM 674 C C . LEU A 1 83 ? 9.895 7.180 -11.235 1.00 98.06 83 LEU A C 1
ATOM 676 O O . LEU A 1 83 ? 8.812 7.289 -10.655 1.00 98.06 83 LEU A O 1
ATOM 680 N N . LYS A 1 84 ? 11.043 6.967 -10.577 1.00 97.81 84 LYS A N 1
ATOM 681 C CA . LYS A 1 84 ? 11.127 6.857 -9.110 1.00 97.81 84 LYS A CA 1
ATOM 682 C C . LYS A 1 84 ? 10.621 8.121 -8.419 1.00 97.81 84 LYS A C 1
ATOM 684 O O . LYS A 1 84 ? 9.867 8.015 -7.454 1.00 97.81 84 LYS A O 1
ATOM 689 N N . GLU A 1 85 ? 10.970 9.300 -8.927 1.00 97.62 85 GLU A N 1
ATOM 690 C CA . GLU A 1 85 ? 10.474 10.580 -8.411 1.00 97.62 85 GLU A CA 1
ATOM 691 C C . GLU A 1 85 ? 8.948 10.681 -8.499 1.00 97.62 85 GLU A C 1
ATOM 693 O O . GLU A 1 85 ? 8.295 11.047 -7.522 1.00 97.62 85 GLU A O 1
ATOM 698 N N . LYS A 1 86 ? 8.352 10.295 -9.633 1.00 97.31 86 LYS A N 1
ATOM 699 C CA . LYS A 1 86 ? 6.890 10.303 -9.806 1.00 97.31 86 LYS A CA 1
ATOM 700 C C . LYS A 1 86 ? 6.191 9.310 -8.882 1.00 97.31 86 LYS A C 1
ATOM 702 O O . LYS A 1 86 ? 5.162 9.653 -8.300 1.00 97.31 86 LYS A O 1
ATOM 707 N N . VAL A 1 87 ? 6.741 8.105 -8.720 1.00 96.56 87 VAL A N 1
ATOM 708 C CA . VAL A 1 87 ? 6.231 7.111 -7.759 1.00 96.56 87 VAL A CA 1
ATOM 709 C C . VAL A 1 87 ? 6.292 7.675 -6.339 1.00 96.56 87 VAL A C 1
ATOM 711 O O . VAL A 1 87 ? 5.282 7.672 -5.636 1.00 96.56 87 VAL A O 1
ATOM 714 N N . LYS A 1 88 ? 7.436 8.249 -5.949 1.00 94.75 88 LYS A N 1
ATOM 715 C CA . LYS A 1 88 ? 7.628 8.879 -4.641 1.00 94.75 88 LYS A CA 1
ATOM 716 C C . LYS A 1 88 ? 6.633 10.015 -4.401 1.00 94.75 88 LYS A C 1
ATOM 718 O O . LYS A 1 88 ? 6.007 10.044 -3.350 1.00 94.75 88 LYS A O 1
ATOM 723 N N . ALA A 1 89 ? 6.421 10.901 -5.371 1.00 94.75 89 ALA A N 1
ATOM 724 C CA . ALA A 1 89 ? 5.484 12.015 -5.237 1.00 94.75 89 ALA A CA 1
ATOM 725 C C . ALA A 1 89 ? 4.024 11.543 -5.073 1.00 94.75 89 ALA A C 1
ATOM 727 O O . ALA A 1 89 ? 3.257 12.115 -4.294 1.00 94.75 89 ALA A O 1
ATOM 728 N N . ILE A 1 90 ? 3.632 10.458 -5.754 1.00 94.69 90 ILE A N 1
ATOM 729 C CA . ILE A 1 90 ? 2.325 9.818 -5.541 1.00 94.69 90 ILE A CA 1
ATOM 730 C C . ILE A 1 90 ? 2.248 9.222 -4.130 1.00 94.69 90 ILE A C 1
ATOM 732 O O . ILE A 1 90 ? 1.264 9.460 -3.432 1.00 94.69 90 ILE A O 1
ATOM 736 N N . ASN A 1 91 ? 3.275 8.505 -3.675 1.00 93.44 91 ASN A N 1
ATOM 737 C CA . ASN A 1 91 ? 3.314 7.940 -2.323 1.00 93.44 91 ASN A CA 1
ATOM 738 C C . ASN A 1 91 ? 3.322 9.015 -1.233 1.00 93.44 91 ASN A C 1
ATOM 740 O O . ASN A 1 91 ? 2.685 8.858 -0.201 1.00 93.44 91 ASN A O 1
ATOM 744 N N . GLU A 1 92 ? 3.961 10.158 -1.452 1.00 90.50 92 GLU A N 1
ATOM 745 C CA . GLU A 1 92 ? 3.890 11.269 -0.510 1.00 90.50 92 GLU A CA 1
ATOM 746 C C . GLU A 1 92 ? 2.477 11.857 -0.454 1.00 90.50 92 GLU A C 1
ATOM 748 O O . GLU A 1 92 ? 1.980 12.133 0.634 1.00 90.50 92 GLU A O 1
ATOM 753 N N . LYS A 1 93 ? 1.793 12.016 -1.587 1.00 91.12 93 LYS A N 1
ATOM 754 C CA . LYS A 1 93 ? 0.456 12.628 -1.620 1.00 91.12 93 LYS A CA 1
ATOM 755 C C . LYS A 1 93 ? -0.656 11.695 -1.138 1.00 91.12 93 LYS A C 1
ATOM 757 O O . LYS A 1 93 ? -1.564 12.144 -0.44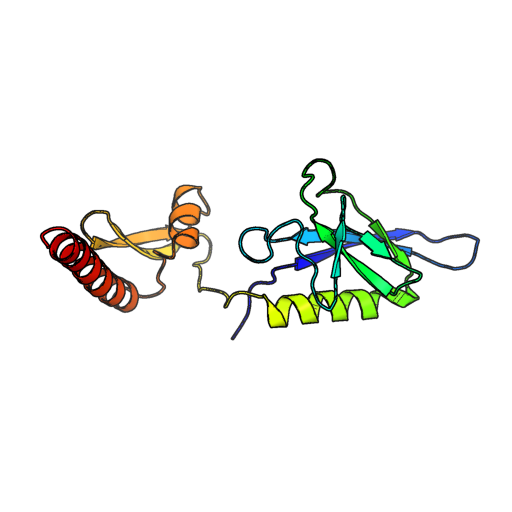5 1.00 91.12 93 LYS A O 1
ATOM 762 N N . TYR A 1 94 ? -0.594 10.425 -1.523 1.00 89.88 94 TYR A N 1
ATOM 763 C CA . TYR A 1 94 ? -1.664 9.447 -1.310 1.00 89.88 94 TYR A CA 1
ATOM 764 C C . TYR A 1 94 ? -1.287 8.347 -0.314 1.00 89.88 94 TYR A C 1
ATOM 766 O O . TYR A 1 94 ? -2.165 7.605 0.111 1.00 89.88 94 TYR A O 1
ATOM 774 N N . GLY A 1 95 ? -0.015 8.244 0.077 1.00 82.19 95 GLY A N 1
ATOM 775 C CA . GLY A 1 95 ? 0.460 7.301 1.087 1.00 82.19 95 GLY A CA 1
ATOM 776 C C . GLY A 1 95 ? -0.299 7.448 2.390 1.00 82.19 95 GLY A C 1
ATOM 777 O O . GLY A 1 95 ? -0.402 8.541 2.958 1.00 82.19 95 GLY A O 1
ATOM 778 N N . ILE A 1 96 ? -0.811 6.330 2.887 1.00 77.25 96 ILE A N 1
ATOM 779 C CA . ILE A 1 96 ? -1.453 6.292 4.195 1.00 77.25 96 ILE A CA 1
ATOM 780 C C . ILE A 1 96 ? -0.377 6.361 5.268 1.00 77.25 96 ILE A C 1
ATOM 782 O O . ILE A 1 96 ? 0.734 5.866 5.095 1.00 77.25 96 ILE A O 1
ATOM 786 N N . LYS A 1 97 ? -0.679 7.001 6.398 1.00 72.81 97 LYS A N 1
ATOM 787 C CA . LYS A 1 97 ? 0.183 6.901 7.579 1.00 72.81 97 LYS A CA 1
ATOM 788 C C . LYS A 1 97 ? 0.391 5.411 7.863 1.00 72.81 97 LYS A C 1
ATOM 790 O O . LYS A 1 97 ? -0.598 4.708 8.058 1.00 72.81 97 LYS A O 1
ATOM 795 N N . LYS A 1 98 ? 1.648 4.946 7.875 1.00 70.88 98 LYS A N 1
ATOM 796 C CA . LYS A 1 98 ? 1.954 3.565 8.246 1.00 70.88 98 LYS A CA 1
ATOM 797 C C . LYS A 1 98 ? 1.445 3.373 9.662 1.00 70.88 98 LYS A C 1
ATOM 799 O O . LYS A 1 98 ? 1.915 4.059 10.577 1.00 70.88 98 LYS A O 1
ATOM 804 N N . ARG A 1 99 ? 0.435 2.521 9.810 1.00 80.12 99 ARG A N 1
ATOM 805 C CA . ARG A 1 99 ? -0.038 2.121 11.128 1.00 80.12 99 ARG A CA 1
ATOM 806 C C . ARG A 1 99 ? 0.987 1.151 11.687 1.00 80.12 99 ARG A C 1
ATOM 808 O O . ARG A 1 99 ? 1.688 0.461 10.944 1.00 80.12 99 ARG A O 1
ATOM 815 N N . TRP A 1 100 ? 1.153 1.194 12.996 1.00 90.56 100 TRP A N 1
ATOM 816 C CA . TRP A 1 100 ? 1.981 0.207 13.653 1.00 90.56 100 TRP A CA 1
ATOM 817 C C . TRP A 1 100 ? 1.346 -1.176 13.447 1.00 90.56 100 TRP A C 1
ATOM 819 O O . TRP A 1 100 ? 0.126 -1.311 13.514 1.00 90.56 100 TRP A O 1
ATOM 829 N N . ARG A 1 101 ? 2.172 -2.179 13.145 1.00 93.50 101 ARG A N 1
ATOM 830 C CA . ARG A 1 101 ? 1.784 -3.589 13.068 1.00 93.50 101 ARG A CA 1
ATOM 831 C C . ARG A 1 101 ? 2.868 -4.388 13.770 1.00 93.50 101 ARG A C 1
ATOM 833 O O . ARG A 1 101 ? 4.048 -4.090 13.571 1.00 93.50 101 ARG A O 1
ATOM 840 N N . ALA A 1 102 ? 2.469 -5.358 14.583 1.00 95.56 102 ALA A N 1
ATOM 841 C CA . ALA A 1 102 ? 3.423 -6.189 15.300 1.00 95.56 102 ALA A CA 1
ATOM 842 C C . ALA A 1 102 ? 4.239 -7.038 14.308 1.00 95.56 102 ALA A C 1
ATOM 844 O O . ALA A 1 102 ? 3.808 -7.310 13.187 1.00 95.56 102 ALA A O 1
ATOM 845 N N . GLU A 1 103 ? 5.439 -7.442 14.714 1.00 95.12 103 GLU A N 1
ATOM 846 C CA . GLU A 1 103 ? 6.210 -8.448 13.980 1.00 95.12 103 GLU A CA 1
ATOM 847 C C . GLU A 1 103 ? 5.624 -9.849 14.214 1.00 95.12 103 GLU A C 1
ATOM 849 O O . GLU A 1 103 ? 4.814 -10.045 15.119 1.00 95.12 103 GLU A O 1
ATOM 854 N N . GLN A 1 104 ? 6.043 -10.842 13.423 1.00 94.94 104 GLN A N 1
ATOM 855 C CA . GLN A 1 104 ? 5.544 -12.213 13.570 1.00 94.94 104 GLN A CA 1
ATOM 856 C C . GLN A 1 104 ? 5.897 -12.754 14.962 1.00 94.94 104 GLN A C 1
ATOM 858 O O . GLN A 1 104 ? 7.060 -12.737 15.361 1.00 94.94 104 GLN A O 1
ATOM 863 N N . GLY A 1 105 ? 4.902 -13.244 15.699 1.00 96.69 105 GLY A N 1
ATOM 864 C CA . GLY A 1 105 ? 5.054 -13.659 17.095 1.00 96.69 105 GLY A CA 1
ATOM 865 C C . GLY A 1 105 ? 4.940 -12.515 18.112 1.00 96.69 105 GLY A C 1
ATOM 866 O O . GLY A 1 105 ? 4.916 -12.777 19.315 1.00 96.69 105 GLY A O 1
ATOM 867 N N . GLY A 1 106 ? 4.851 -11.263 17.658 1.00 97.44 106 GLY A N 1
ATOM 868 C CA . GLY A 1 106 ? 4.569 -10.100 18.494 1.00 97.44 106 GLY A CA 1
ATOM 869 C C . GLY A 1 106 ? 3.095 -10.029 18.893 1.00 97.44 106 GLY A C 1
ATOM 870 O O . GLY A 1 106 ? 2.229 -10.578 18.217 1.00 97.44 106 GLY A O 1
ATOM 871 N N . TYR A 1 107 ? 2.801 -9.349 19.998 1.00 97.62 107 TYR A N 1
ATOM 872 C CA . TYR A 1 107 ? 1.427 -9.155 20.462 1.00 97.62 107 TYR A CA 1
ATOM 873 C C . TYR A 1 107 ? 0.830 -7.865 19.915 1.00 97.62 107 TYR A C 1
ATOM 875 O O . TYR A 1 107 ? 1.542 -6.879 19.748 1.00 97.62 107 TYR A O 1
ATOM 883 N N . PHE A 1 108 ? -0.484 -7.857 19.729 1.00 98.38 108 PHE A N 1
ATOM 884 C CA . PHE A 1 108 ? -1.267 -6.646 19.516 1.00 98.38 108 PHE A CA 1
ATOM 885 C C . PHE A 1 108 ? -2.579 -6.711 20.294 1.00 98.38 108 PHE A C 1
ATOM 887 O O . PHE A 1 108 ? -3.042 -7.795 20.668 1.00 98.38 108 PHE A O 1
ATOM 894 N N . TYR A 1 109 ? -3.165 -5.541 20.535 1.00 98.44 109 TYR A N 1
ATOM 895 C CA . TYR A 1 109 ? -4.469 -5.400 21.170 1.00 98.44 109 TYR A CA 1
ATOM 896 C C . TYR A 1 109 ? -5.544 -5.090 20.131 1.00 98.44 109 TYR A C 1
ATOM 898 O O . TYR A 1 109 ? -5.274 -4.458 19.109 1.00 98.44 109 TYR A O 1
ATOM 906 N N . TYR A 1 110 ? -6.765 -5.531 20.401 1.00 98.12 110 TYR A N 1
ATOM 907 C CA . TYR A 1 110 ? -7.950 -5.262 19.590 1.00 98.12 110 TYR A CA 1
ATOM 908 C C . TYR A 1 110 ? -9.182 -5.192 20.496 1.00 98.12 110 TYR A C 1
ATOM 910 O O . TYR A 1 110 ? -9.110 -5.544 21.672 1.00 98.12 110 TYR A O 1
ATOM 918 N N . ILE A 1 111 ? -10.307 -4.722 19.967 1.00 97.94 111 ILE A N 1
ATOM 919 C CA . ILE A 1 111 ? -11.601 -4.777 20.646 1.00 97.94 111 ILE A CA 1
ATOM 920 C C . ILE A 1 111 ? -12.457 -5.903 20.064 1.00 97.94 111 ILE A C 1
ATOM 922 O O . ILE A 1 111 ? -12.521 -6.073 18.846 1.00 97.94 111 ILE A O 1
ATOM 926 N N . ASP A 1 112 ? -13.105 -6.694 20.906 1.00 95.75 112 ASP A N 1
ATOM 927 C CA . ASP A 1 112 ? -14.002 -7.755 20.458 1.00 95.75 112 ASP A CA 1
ATOM 928 C C . ASP A 1 112 ? -15.397 -7.209 20.070 1.00 95.75 112 ASP A C 1
ATOM 930 O O . ASP A 1 112 ? -15.642 -5.998 20.022 1.00 95.75 112 ASP A O 1
ATOM 934 N N . PHE A 1 113 ? -16.341 -8.104 19.774 1.00 93.88 113 PHE A N 1
ATOM 935 C CA . PHE A 1 113 ? -17.707 -7.725 19.395 1.00 93.88 113 PHE A CA 1
ATOM 936 C C . PHE A 1 113 ? -18.542 -7.158 20.558 1.00 93.88 113 PHE A C 1
ATOM 938 O O . PHE A 1 113 ? -19.598 -6.573 20.314 1.00 93.88 113 PHE A O 1
ATOM 945 N N . LEU A 1 114 ? -18.086 -7.314 21.804 1.00 95.44 114 LEU A N 1
ATOM 946 C CA . LEU A 1 114 ? -18.653 -6.687 22.999 1.00 95.44 114 LEU A CA 1
ATOM 947 C C . LEU A 1 114 ? -17.966 -5.351 23.327 1.00 95.44 114 LEU A C 1
ATOM 949 O O . LEU A 1 114 ? -18.307 -4.704 24.322 1.00 95.44 114 LEU A O 1
ATOM 953 N N . PHE A 1 115 ? -17.045 -4.900 22.466 1.00 95.69 115 PHE A N 1
ATOM 954 C CA . PHE A 1 115 ? -16.183 -3.745 22.687 1.00 95.69 115 PHE A CA 1
ATOM 955 C C . PHE A 1 115 ? -15.311 -3.909 23.951 1.00 95.69 115 PHE A C 1
ATOM 957 O O . PHE A 1 115 ? -15.069 -2.945 24.686 1.00 95.69 115 PHE A O 1
ATOM 964 N N . GLU A 1 116 ? -14.873 -5.131 24.246 1.00 96.81 116 GLU A N 1
ATOM 965 C CA . GLU A 1 116 ? -13.896 -5.444 25.288 1.00 96.81 116 GLU A CA 1
ATOM 966 C C . GLU A 1 116 ? -12.493 -5.546 24.688 1.00 96.81 116 GLU A C 1
ATOM 968 O O . GLU A 1 116 ? -12.312 -6.005 23.563 1.00 96.81 116 GLU A O 1
ATOM 973 N N . THR A 1 117 ? -11.487 -5.062 25.419 1.00 97.88 117 THR A N 1
ATOM 974 C CA . THR A 1 117 ? -10.099 -5.070 24.946 1.00 97.88 117 THR A CA 1
ATOM 975 C C . THR A 1 117 ? -9.474 -6.444 25.141 1.00 97.88 117 THR A C 1
ATOM 977 O O . THR A 1 117 ? -9.247 -6.871 26.272 1.00 97.88 117 THR A O 1
ATOM 980 N N . GLU A 1 118 ? -9.089 -7.064 24.037 1.00 97.75 118 GLU A N 1
ATOM 981 C CA . GLU A 1 118 ? -8.417 -8.354 23.970 1.00 97.75 118 GLU A CA 1
ATOM 982 C C . GLU A 1 118 ? -6.996 -8.212 23.415 1.00 97.75 118 GLU A C 1
ATOM 984 O O . GLU A 1 118 ? -6.609 -7.167 22.881 1.00 97.75 118 GLU A O 1
ATOM 989 N N . ARG A 1 119 ? -6.192 -9.274 23.539 1.00 97.50 119 ARG A N 1
ATOM 990 C CA . ARG A 1 119 ? -4.870 -9.356 22.901 1.00 97.50 119 ARG A CA 1
ATOM 991 C C . ARG A 1 119 ? -4.672 -10.686 22.196 1.00 97.50 119 ARG A C 1
ATOM 993 O O . ARG A 1 119 ? -5.120 -11.721 22.680 1.00 97.50 119 ARG A O 1
ATOM 1000 N N . THR A 1 120 ? -3.916 -10.672 21.109 1.00 97.56 120 THR A N 1
ATOM 1001 C CA . THR A 1 120 ? -3.500 -11.894 20.413 1.00 97.56 120 THR A CA 1
ATOM 1002 C C . THR A 1 120 ? -2.092 -11.738 19.840 1.00 97.56 120 THR A C 1
ATOM 1004 O O . THR A 1 120 ? -1.457 -10.695 20.005 1.00 97.56 120 THR A O 1
ATOM 1007 N N . VAL A 1 121 ? -1.579 -12.808 19.240 1.00 97.50 121 VAL A N 1
ATOM 1008 C CA . VAL A 1 121 ? -0.265 -12.866 18.595 1.00 97.50 121 VAL A CA 1
ATOM 1009 C C . VAL A 1 121 ? -0.436 -12.658 17.093 1.00 97.50 121 VAL A C 1
ATOM 1011 O O . VAL A 1 121 ? -1.262 -13.323 16.480 1.00 97.50 121 VAL A O 1
ATOM 1014 N N . GLU A 1 122 ? 0.373 -11.786 16.497 1.00 97.56 122 GLU A N 1
ATOM 1015 C CA . GLU A 1 122 ? 0.452 -11.615 15.048 1.00 97.56 122 GLU A CA 1
ATOM 1016 C C . GLU A 1 122 ? 1.126 -12.833 14.416 1.00 97.56 122 GLU A C 1
ATOM 1018 O O . GLU A 1 122 ? 2.306 -13.128 14.629 1.00 97.56 122 GLU A O 1
ATOM 1023 N N . THR A 1 123 ? 0.353 -13.546 13.614 1.00 96.69 123 THR A N 1
ATOM 1024 C CA . THR A 1 123 ? 0.776 -14.728 12.865 1.00 96.69 123 THR A CA 1
ATOM 1025 C C . THR A 1 123 ? 0.628 -14.539 11.356 1.00 96.69 123 THR A C 1
ATOM 1027 O O . THR A 1 123 ? 0.913 -15.468 10.602 1.00 96.69 123 THR A O 1
ATOM 1030 N N . PHE A 1 124 ? 0.240 -13.337 10.908 1.00 92.56 124 PHE A N 1
ATOM 1031 C CA . PHE A 1 124 ? -0.038 -12.970 9.519 1.00 92.56 124 PHE A CA 1
ATOM 1032 C C . PHE A 1 124 ? -1.094 -13.862 8.859 1.00 92.56 124 PHE A C 1
ATOM 1034 O O . PHE A 1 124 ? -1.085 -14.068 7.643 1.00 92.56 124 PHE A O 1
ATOM 1041 N N . VAL A 1 125 ? -2.019 -14.397 9.662 1.00 94.69 125 VAL A N 1
ATOM 1042 C CA . VAL A 1 125 ? -3.184 -15.132 9.160 1.00 94.69 125 VAL A CA 1
ATOM 1043 C C . VAL A 1 125 ? -4.295 -14.164 8.759 1.00 94.69 125 VAL A C 1
ATOM 1045 O O . VAL A 1 125 ? -4.288 -12.987 9.113 1.00 94.69 125 VAL A O 1
ATOM 1048 N N . GLU A 1 126 ? -5.288 -14.670 8.028 1.00 93.81 126 GLU A N 1
ATOM 1049 C CA . GLU A 1 126 ? -6.399 -13.866 7.503 1.00 93.81 126 GLU A CA 1
ATOM 1050 C C . GLU A 1 126 ? -7.140 -13.066 8.591 1.00 93.81 126 GLU A C 1
ATOM 1052 O O . GLU A 1 126 ? -7.537 -11.926 8.349 1.00 93.81 126 GLU A O 1
ATOM 1057 N N . GLY A 1 127 ? -7.272 -13.628 9.798 1.00 94.38 127 GLY A N 1
ATOM 1058 C CA . GLY A 1 127 ? -7.874 -12.950 10.950 1.00 94.38 127 GLY A CA 1
ATOM 1059 C C . GLY A 1 127 ? -7.101 -11.702 11.385 1.00 94.38 127 GLY A C 1
ATOM 1060 O O . GLY A 1 127 ? -7.691 -10.627 11.482 1.00 94.38 127 GLY A O 1
ATOM 1061 N N . ASP A 1 128 ? -5.785 -11.815 11.569 1.00 95.69 128 ASP A N 1
ATOM 1062 C CA . ASP A 1 128 ? -4.916 -10.695 11.963 1.00 95.69 128 ASP A CA 1
ATOM 1063 C C . ASP A 1 128 ? -4.958 -9.584 10.904 1.00 95.69 128 ASP A C 1
ATOM 1065 O O . ASP A 1 128 ? -5.103 -8.397 11.203 1.00 95.69 128 ASP A O 1
ATOM 1069 N N . ASP A 1 129 ? -4.935 -9.992 9.634 1.00 91.56 129 ASP A N 1
ATOM 1070 C CA . ASP A 1 129 ? -5.053 -9.114 8.476 1.00 91.56 129 ASP A CA 1
ATOM 1071 C C . ASP A 1 129 ? -6.391 -8.359 8.444 1.00 91.56 129 ASP A C 1
ATOM 1073 O O . ASP A 1 129 ? -6.422 -7.167 8.123 1.00 91.56 129 ASP A O 1
ATOM 1077 N N . ALA A 1 130 ? -7.498 -9.031 8.768 1.00 93.69 130 ALA A N 1
ATOM 1078 C CA . ALA A 1 130 ? -8.821 -8.418 8.851 1.00 93.69 130 ALA A CA 1
ATOM 1079 C C . ALA A 1 130 ? -8.898 -7.401 10.002 1.00 93.69 130 ALA A C 1
ATOM 1081 O O . ALA A 1 130 ? -9.420 -6.293 9.824 1.00 93.69 130 ALA A O 1
ATOM 1082 N N . ILE A 1 131 ? -8.315 -7.729 11.157 1.00 95.38 131 ILE A N 1
ATOM 1083 C CA . ILE A 1 131 ? -8.244 -6.834 12.315 1.00 95.38 131 ILE A CA 1
ATOM 1084 C C . ILE A 1 131 ? -7.403 -5.590 11.977 1.00 95.38 131 ILE A C 1
ATOM 1086 O O . ILE A 1 131 ? -7.876 -4.460 12.128 1.00 95.38 131 ILE A O 1
ATOM 1090 N N . TYR A 1 132 ? -6.216 -5.768 11.390 1.00 93.19 132 TYR A N 1
ATOM 1091 C CA . TYR A 1 132 ? -5.372 -4.662 10.932 1.00 93.19 132 TYR A CA 1
ATOM 1092 C C . TYR A 1 132 ? -6.088 -3.780 9.900 1.00 93.19 132 TYR A C 1
ATOM 1094 O O . TYR A 1 132 ? -6.150 -2.555 10.045 1.00 93.19 132 TYR A O 1
ATOM 1102 N N . LYS A 1 133 ? -6.681 -4.371 8.855 1.00 88.00 133 LYS A N 1
ATOM 1103 C CA . LYS A 1 133 ? -7.372 -3.627 7.782 1.00 88.00 133 LYS A CA 1
ATOM 1104 C C . LYS A 1 133 ? -8.589 -2.855 8.291 1.00 88.00 133 LYS A C 1
ATOM 1106 O O . LYS A 1 133 ? -8.787 -1.725 7.852 1.00 88.00 133 LYS A O 1
ATOM 1111 N N . SER A 1 134 ? -9.336 -3.396 9.254 1.00 90.88 134 SER A N 1
ATOM 1112 C CA . SER A 1 134 ? -10.471 -2.693 9.876 1.00 90.88 134 SER A CA 1
ATOM 1113 C C . SER A 1 134 ? -10.055 -1.520 10.774 1.00 90.88 134 SER A C 1
ATOM 1115 O O . SER A 1 134 ? -10.874 -0.651 11.059 1.00 90.88 134 SER A O 1
ATOM 1117 N N . GLY A 1 135 ? -8.779 -1.446 11.172 1.00 91.75 135 GLY A N 1
ATOM 1118 C CA . GLY A 1 135 ? -8.276 -0.427 12.098 1.00 91.75 135 GLY A CA 1
ATOM 1119 C C . GLY A 1 135 ? -8.483 -0.758 13.568 1.00 91.75 135 GLY A C 1
ATOM 1120 O O . GLY A 1 135 ? -8.207 0.086 14.410 1.00 91.75 135 GLY A O 1
ATOM 1121 N N . ASN A 1 136 ? -8.893 -1.987 13.863 1.00 96.56 136 ASN A N 1
ATOM 1122 C CA . ASN A 1 136 ? -9.057 -2.517 15.204 1.00 96.56 136 ASN A CA 1
ATOM 1123 C C . ASN A 1 136 ? -7.746 -3.136 15.741 1.00 96.56 136 ASN A C 1
ATOM 1125 O O . ASN A 1 136 ? -7.749 -4.238 16.268 1.00 96.56 136 ASN A O 1
ATOM 1129 N N . TYR A 1 137 ? -6.600 -2.486 15.530 1.00 97.06 137 TYR A N 1
ATOM 1130 C CA . TYR A 1 137 ? -5.276 -3.069 15.782 1.00 97.06 137 TYR A CA 1
ATOM 1131 C C . TYR A 1 137 ? -4.380 -2.040 16.469 1.00 97.06 137 TYR A C 1
ATOM 1133 O O . TYR A 1 137 ? -4.058 -1.010 15.871 1.00 97.06 137 TYR A O 1
ATOM 1141 N N . PHE A 1 138 ? -3.975 -2.324 17.706 1.00 97.25 138 PHE A N 1
ATOM 1142 C CA . PHE A 1 138 ? -3.338 -1.356 18.600 1.00 97.25 138 PHE A CA 1
ATOM 1143 C C . PHE A 1 138 ? -2.041 -1.896 19.203 1.00 97.25 138 PHE A C 1
ATOM 1145 O O . PHE A 1 138 ? -1.923 -3.092 19.493 1.00 97.25 138 PHE A O 1
ATOM 1152 N N . GLU A 1 139 ? -1.069 -1.002 19.398 1.00 97.06 139 GLU A N 1
ATOM 1153 C CA . GLU A 1 139 ? 0.222 -1.337 20.012 1.00 97.06 139 GLU A CA 1
ATOM 1154 C C . GLU A 1 139 ? 0.079 -1.497 21.522 1.00 97.06 139 GLU A C 1
ATOM 1156 O O . GLU A 1 139 ? 0.654 -2.410 22.120 1.00 97.06 139 GLU A O 1
ATOM 1161 N N . THR A 1 140 ? -0.733 -0.636 22.135 1.00 97.31 140 THR A N 1
ATOM 1162 C CA . THR A 1 140 ? -0.925 -0.603 23.582 1.00 97.31 140 THR A CA 1
ATOM 1163 C C . THR A 1 140 ? -2.355 -0.957 23.969 1.00 97.31 140 THR A C 1
ATOM 1165 O O . THR A 1 140 ? -3.301 -0.840 23.185 1.00 97.31 140 THR A O 1
ATOM 1168 N N . LYS A 1 141 ? -2.518 -1.408 25.215 1.00 97.56 141 LYS A N 1
ATOM 1169 C CA . LYS A 1 141 ? -3.837 -1.700 25.774 1.00 97.56 141 LYS A CA 1
ATOM 1170 C C . LYS A 1 141 ? -4.644 -0.413 25.932 1.00 97.56 141 LYS A C 1
ATOM 1172 O O . LYS A 1 141 ? -5.848 -0.420 25.709 1.00 97.56 141 LYS A O 1
ATOM 1177 N N . GLU A 1 142 ? -3.972 0.671 26.301 1.00 97.88 142 GLU A N 1
ATOM 1178 C CA . GLU A 1 142 ? -4.550 1.989 26.529 1.00 97.88 142 GLU A CA 1
ATOM 1179 C C . GLU A 1 142 ? -5.184 2.539 25.242 1.00 97.88 142 GLU A C 1
ATOM 1181 O O . GLU A 1 142 ? -6.343 2.942 25.265 1.00 97.88 142 GLU A O 1
ATOM 1186 N N . GLU A 1 143 ? -4.490 2.446 24.099 1.00 96.94 143 GLU A N 1
ATOM 1187 C CA . GLU A 1 143 ? -5.048 2.821 22.788 1.00 96.94 143 GLU A CA 1
ATOM 1188 C C . GLU A 1 143 ? -6.315 2.016 22.453 1.00 96.94 143 GLU A C 1
ATOM 1190 O O . GLU A 1 143 ? -7.319 2.573 22.002 1.00 96.94 143 GLU A O 1
ATOM 1195 N N . ALA A 1 144 ? -6.289 0.703 22.702 1.00 97.50 144 ALA A N 1
ATOM 1196 C CA . ALA A 1 144 ? -7.438 -0.163 22.460 1.00 97.50 144 ALA A CA 1
ATOM 1197 C C . ALA A 1 144 ? -8.618 0.149 23.399 1.00 97.50 144 ALA A C 1
ATOM 1199 O O . ALA A 1 144 ? -9.772 0.056 22.982 1.00 97.50 144 ALA A O 1
ATOM 1200 N N . GLN A 1 145 ? -8.352 0.533 24.651 1.00 98.12 145 GLN A N 1
ATOM 1201 C CA . GLN A 1 145 ? -9.377 0.928 25.621 1.00 98.12 145 GLN A CA 1
ATOM 1202 C C . GLN A 1 145 ? -10.033 2.259 25.247 1.00 98.12 145 GLN A C 1
ATOM 1204 O O . GLN A 1 145 ? -11.261 2.344 25.229 1.00 98.12 145 GLN A O 1
ATOM 1209 N N . GLU A 1 146 ? -9.244 3.270 24.878 1.00 97.75 146 GLU A N 1
ATOM 1210 C CA . GLU A 1 146 ? -9.768 4.554 24.393 1.00 97.75 146 GLU A CA 1
ATOM 1211 C C . GLU A 1 146 ? -10.652 4.357 23.151 1.00 97.75 146 GLU A C 1
ATOM 1213 O O . GLU A 1 146 ? -11.756 4.905 23.055 1.00 97.75 146 GLU A O 1
ATOM 1218 N N . TYR A 1 147 ? -10.206 3.514 22.213 1.00 96.81 147 TYR A N 1
ATOM 1219 C CA . TYR A 1 147 ? -10.995 3.166 21.034 1.00 96.81 147 TYR A CA 1
ATOM 1220 C C . TYR A 1 147 ? -12.283 2.410 21.394 1.00 96.81 147 TYR A C 1
ATOM 1222 O O . TYR A 1 147 ? -13.340 2.701 20.832 1.00 96.81 147 TYR A O 1
ATOM 1230 N N . ALA A 1 148 ? -12.232 1.480 22.354 1.00 97.69 148 ALA A N 1
ATOM 1231 C CA . ALA A 1 148 ? -13.406 0.751 22.832 1.00 97.69 148 ALA A CA 1
ATOM 1232 C C . ALA A 1 148 ? -14.481 1.693 23.390 1.00 97.69 148 ALA A C 1
ATOM 1234 O O . ALA A 1 148 ? -15.655 1.576 23.035 1.00 97.69 148 ALA A O 1
ATOM 1235 N N . GLU A 1 149 ? -14.090 2.645 24.240 1.00 97.75 149 GLU A N 1
ATOM 1236 C CA . GLU A 1 149 ? -15.001 3.642 24.812 1.00 97.75 149 GLU A CA 1
ATOM 1237 C C . GLU A 1 149 ? -15.636 4.517 23.726 1.00 97.75 149 GLU A C 1
ATOM 1239 O O . GLU A 1 149 ? -16.853 4.737 23.727 1.00 97.75 149 GLU A O 1
ATOM 1244 N N . TYR A 1 150 ? -14.831 4.954 22.754 1.00 97.25 150 TYR A N 1
ATOM 1245 C CA . TYR A 1 150 ? -15.314 5.708 21.602 1.00 97.25 150 TYR A CA 1
ATOM 1246 C C . TYR A 1 150 ? -16.343 4.914 20.784 1.00 97.25 150 TYR A C 1
ATOM 1248 O O . TYR A 1 150 ? -17.434 5.414 20.500 1.00 97.25 150 TYR A O 1
ATOM 1256 N N . MET A 1 151 ? -16.041 3.657 20.451 1.00 96.81 151 MET A N 1
ATOM 1257 C CA . MET A 1 151 ? -16.930 2.812 19.652 1.00 96.81 151 MET A CA 1
ATOM 1258 C C . MET A 1 151 ? -18.231 2.468 20.386 1.00 96.81 151 MET A C 1
ATOM 1260 O O . MET A 1 151 ? -19.299 2.521 19.770 1.00 96.81 151 MET A O 1
ATOM 1264 N N . LYS A 1 152 ? -18.177 2.203 21.701 1.00 96.56 152 LYS A N 1
ATOM 1265 C CA . LYS A 1 152 ? -19.373 2.025 22.548 1.00 96.56 152 LYS A CA 1
ATOM 1266 C C . LYS A 1 152 ? -20.287 3.243 22.467 1.00 96.56 152 LYS A C 1
ATOM 1268 O O . LYS A 1 152 ? -21.488 3.100 22.239 1.00 96.56 152 LYS A O 1
ATOM 1273 N N . LYS A 1 153 ? -19.717 4.445 22.591 1.00 96.69 153 LYS A N 1
ATOM 1274 C CA . LYS A 1 153 ? -20.464 5.701 22.474 1.00 96.69 153 LYS A CA 1
ATOM 1275 C C . LYS A 1 153 ? -21.103 5.854 21.091 1.00 96.69 153 LYS A C 1
ATOM 1277 O O . LYS A 1 153 ? -22.298 6.123 21.006 1.00 96.69 153 LYS A O 1
ATOM 1282 N N . CYS A 1 154 ? -20.347 5.637 20.013 1.00 95.44 154 CYS A N 1
ATOM 1283 C CA . CYS A 1 154 ? -20.878 5.718 18.649 1.00 95.44 154 CYS A CA 1
ATOM 1284 C C . CYS A 1 154 ? -22.014 4.718 18.389 1.00 95.44 154 CYS A C 1
ATOM 1286 O O . CYS A 1 154 ? -22.974 5.061 17.700 1.00 95.44 154 CYS A O 1
ATOM 1288 N N . SER A 1 155 ? -21.914 3.506 18.944 1.00 94.25 155 SER A N 1
ATOM 1289 C CA . SER A 1 155 ? -22.946 2.470 18.839 1.00 94.25 155 SER A CA 1
ATOM 1290 C C . SER A 1 155 ? -24.265 2.921 19.479 1.00 94.25 155 SER A C 1
ATOM 1292 O O . SER A 1 155 ? -25.316 2.864 18.842 1.00 94.25 155 SER A O 1
ATOM 1294 N N . LEU A 1 156 ? -24.209 3.469 20.697 1.00 94.81 156 LEU A N 1
ATOM 1295 C CA . LEU A 1 156 ? -25.386 3.999 21.395 1.00 94.81 156 LEU A CA 1
ATOM 1296 C C . LEU A 1 156 ? -26.010 5.191 20.650 1.00 94.81 156 LEU A C 1
ATOM 1298 O O . LEU A 1 156 ? -27.208 5.183 20.366 1.00 94.81 156 LEU A O 1
ATOM 1302 N N . GLU A 1 157 ? -25.195 6.172 20.246 1.00 95.94 157 GLU A N 1
ATOM 1303 C CA . GLU A 1 157 ? -25.661 7.352 19.499 1.00 95.94 157 GLU A CA 1
ATOM 1304 C C . GLU A 1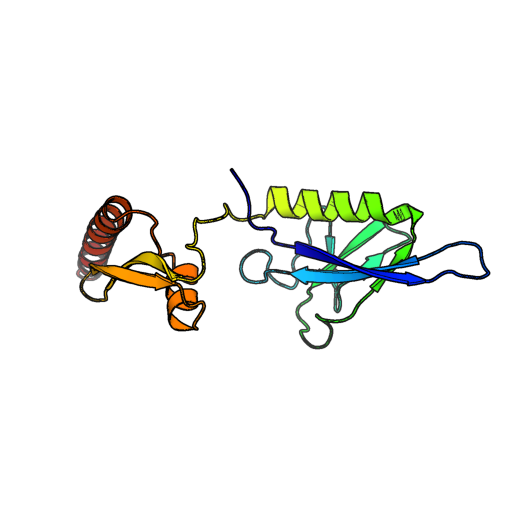 157 ? -26.323 6.994 18.157 1.00 95.94 157 GLU A C 1
ATOM 1306 O O . GLU A 1 157 ? -27.151 7.750 17.642 1.00 95.94 157 GLU A O 1
ATOM 1311 N N . TRP A 1 158 ? -25.940 5.871 17.542 1.00 95.19 158 TRP A N 1
ATOM 1312 C CA . TRP A 1 158 ? -26.538 5.418 16.288 1.00 95.19 158 TRP A CA 1
ATOM 1313 C C . TRP A 1 158 ? -28.018 5.052 16.456 1.00 95.19 158 TRP A C 1
ATOM 1315 O O . TRP A 1 158 ? -28.819 5.371 15.576 1.00 95.19 158 TRP A O 1
ATOM 1325 N N . HIS A 1 159 ? -28.393 4.444 17.586 1.00 92.81 159 HIS A N 1
ATOM 1326 C CA . HIS A 1 159 ? -29.786 4.117 17.902 1.00 92.81 159 HIS A CA 1
ATOM 1327 C C . HIS A 1 159 ? -30.608 5.377 18.208 1.00 92.81 159 HIS A C 1
ATOM 1329 O O . HIS A 1 159 ? -31.660 5.584 17.607 1.00 92.81 159 HIS A O 1
ATOM 1335 N N . GLU A 1 160 ? -30.069 6.292 19.021 1.00 93.44 160 GLU A N 1
ATOM 1336 C CA . GLU A 1 160 ? -30.742 7.549 19.393 1.00 93.44 160 GLU A CA 1
ATOM 1337 C C . GLU A 1 160 ? -31.116 8.430 18.187 1.00 93.44 160 GLU A C 1
ATOM 1339 O O . GLU A 1 160 ? -32.095 9.177 18.222 1.00 93.44 160 GLU A O 1
ATOM 1344 N N . LYS A 1 161 ? -30.327 8.367 17.106 1.00 91.88 161 LYS A N 1
ATOM 1345 C CA . LYS A 1 161 ? -30.577 9.113 15.861 1.00 91.88 161 LYS A CA 1
ATOM 1346 C C . LYS A 1 161 ? -31.710 8.532 15.014 1.00 91.88 161 LYS A C 1
ATOM 1348 O O . LYS A 1 161 ? -32.164 9.221 14.107 1.00 91.88 161 LYS A O 1
ATOM 1353 N N . ARG A 1 162 ? -32.116 7.282 15.253 1.00 86.00 162 ARG A N 1
ATOM 1354 C CA . ARG A 1 162 ? -33.137 6.563 14.466 1.00 86.00 162 ARG A CA 1
ATOM 1355 C C . ARG A 1 162 ? -34.464 6.419 15.203 1.00 86.00 162 ARG A C 1
ATOM 1357 O O . ARG A 1 162 ? -35.470 6.146 14.559 1.00 86.00 162 ARG A O 1
ATOM 1364 N N . ASP A 1 163 ? -34.461 6.652 16.511 1.00 73.94 163 ASP A N 1
ATOM 1365 C CA . ASP A 1 163 ? -35.667 6.759 17.336 1.00 73.94 163 ASP A CA 1
ATOM 1366 C C . ASP A 1 163 ? -36.309 8.169 17.270 1.00 73.94 163 ASP A C 1
ATOM 1368 O O . ASP A 1 163 ? -37.206 8.488 18.053 1.00 73.94 163 ASP A O 1
ATOM 1372 N N . LYS A 1 164 ? -35.860 9.019 16.333 1.00 57.34 164 LYS A N 1
ATOM 1373 C CA . LYS A 1 164 ? -36.414 10.339 15.986 1.00 57.34 164 LYS A CA 1
ATOM 1374 C C . LYS A 1 164 ? -36.901 10.349 14.543 1.00 57.34 164 LYS A C 1
ATOM 1376 O O . LYS A 1 164 ? -37.923 11.023 14.295 1.00 57.34 164 LYS A O 1
#

Radius of gyration: 21.36 Å; chains: 1; bounding box: 59×30×57 Å

pLDDT: mean 92.81, std 7.39, range [53.31, 98.44]

Sequence (164 aa):
MKREDVLELKIIDTLITEDGIDYIICKLSQNTDVLKRGVNTEYSKSFEYPGWDIRKKQLYTLGVTKKYENLPFAVPTSDIELLKEKVKAINEKYGIKKRWRAEQGGYFYYIDFLFETERTVETFVEGDDAIYKSGNYFETKEEAQEYAEYMKKCSLEWHEKRDK